Protein AF-A0A7K4I709-F1 (afdb_monomer)

Foldseek 3Di:
DDQQFFEKEWDFDQDPVRDTFIFIDGDPVVCVVCVVCPVVRVVLRVLVVVLLVVLLVLVCQLPVDPLSVFFVLSLLVSLCSLVVSQVVSVVVRHHHPCSLVVSCVSNVHHSVSNVLSPLLCVLVVDSVSDDRLQTPLLSSLLSVDPDNVVSVVSVVCVVVVVQPDSVSSVVVVVVD

Solvent-accessible surface area (backbone atoms only — not comparable to full-atom values): 9962 Å² total; per-residue (Å²): 132,82,82,81,55,51,56,32,38,64,44,81,43,70,45,97,86,70,48,78,44,68,41,66,47,62,53,70,67,60,53,70,78,38,72,75,49,59,62,56,43,52,52,50,32,53,53,49,51,55,46,52,55,53,49,49,56,52,46,51,56,32,65,69,43,74,68,46,56,35,33,30,62,63,48,47,54,49,18,46,58,55,47,50,52,53,54,54,40,42,76,72,43,32,36,70,73,43,47,44,61,40,50,18,67,76,66,74,45,57,42,68,58,46,50,50,31,55,50,47,38,70,76,41,74,46,76,90,70,60,57,75,88,48,40,38,71,49,48,55,61,40,68,73,44,90,50,66,71,59,34,53,51,50,50,52,34,37,77,74,58,77,36,80,50,63,66,48,51,54,54,53,61,73,78,107

Nearest PDB structures (foldseek):
  6f1v-assembly1_f  TM=2.043E-01  e=5.273E+00  Homo sapiens

Radius of gyration: 18.96 Å; Cα contacts (8 Å, |Δi|>4): 190; chains: 1; bounding box: 48×43×51 Å

Mean predicted aligned error: 4.68 Å

pLDDT: mean 92.49, std 8.27, range [37.44, 98.38]

Secondary structure (DSSP, 8-state):
---PPEEEEEEEEE-TTS-EEEEEE--HHHHHH-TTHHHHHHHHHHHHHHHHHHHHHHHHHHHS-HHHHH-HHHHHHHHHHHHHHHHHHHHTTEEETTHHHHHHHHHTS-HHHHHHHHHHHHH--SGGG--TTS-HHHHHHHHT---HHHHHHHHHHHHTTS--SHHHHHHHTT--

Structure (mmCIF, N/CA/C/O backbone):
data_AF-A0A7K4I709-F1
#
_entry.id   AF-A0A7K4I709-F1
#
loop_
_atom_site.group_PDB
_atom_site.id
_atom_site.type_symbol
_atom_site.label_atom_id
_atom_site.label_alt_id
_atom_site.label_comp_id
_atom_site.label_asym_id
_atom_site.label_entity_id
_atom_site.label_seq_id
_atom_site.pdbx_PDB_ins_code
_atom_site.Cartn_x
_atom_site.Cartn_y
_atom_site.Cartn_z
_atom_site.occupancy
_atom_site.B_iso_or_equiv
_atom_site.auth_seq_id
_atom_site.auth_comp_id
_atom_site.auth_asym_id
_atom_site.auth_atom_id
_atom_site.pdbx_PDB_model_num
ATOM 1 N N . MET A 1 1 ? -2.027 -25.165 -15.919 1.00 37.44 1 MET A N 1
ATOM 2 C CA . MET A 1 1 ? -0.641 -24.753 -15.606 1.00 37.44 1 MET A CA 1
ATOM 3 C C . MET A 1 1 ? -0.636 -23.244 -15.442 1.00 37.44 1 MET A C 1
ATOM 5 O O . MET A 1 1 ? -1.045 -22.556 -16.368 1.00 37.44 1 MET A O 1
ATOM 9 N N . GLY A 1 2 ? -0.313 -22.731 -14.252 1.00 48.97 2 GLY A N 1
ATOM 10 C CA . GLY A 1 2 ? -0.269 -21.284 -14.019 1.00 48.97 2 GLY A CA 1
ATOM 11 C C . GLY A 1 2 ? 0.853 -20.660 -14.843 1.00 48.97 2 GLY A C 1
ATOM 12 O O . GLY A 1 2 ? 1.961 -21.190 -14.857 1.00 48.97 2 GLY A O 1
ATOM 13 N N . LYS A 1 3 ? 0.565 -19.574 -15.564 1.00 59.53 3 LYS A N 1
ATOM 14 C CA . LYS A 1 3 ? 1.582 -18.821 -16.302 1.00 59.53 3 LYS A CA 1
ATOM 15 C C . LYS A 1 3 ? 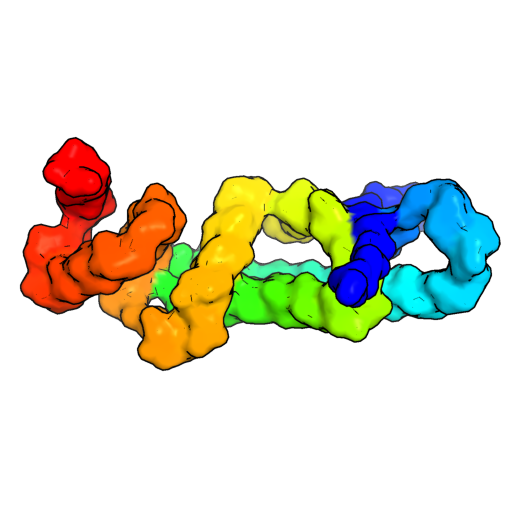2.610 -18.305 -15.286 1.00 59.53 3 LYS A C 1
ATOM 17 O O . LYS A 1 3 ? 2.242 -17.531 -14.406 1.00 59.53 3 LYS A O 1
ATOM 22 N N . SER A 1 4 ? 3.853 -18.785 -15.364 1.00 82.06 4 SER A N 1
ATOM 23 C CA . SER A 1 4 ? 4.937 -18.313 -14.495 1.00 82.06 4 SER A CA 1
ATOM 24 C C . SER A 1 4 ? 5.163 -16.824 -14.760 1.00 82.06 4 SER A C 1
ATOM 26 O O . SER A 1 4 ? 5.288 -16.428 -15.920 1.00 82.06 4 SER A O 1
ATOM 28 N N . MET A 1 5 ? 5.134 -15.998 -13.713 1.00 89.50 5 MET A N 1
ATOM 29 C CA . MET A 1 5 ? 5.379 -14.559 -13.837 1.00 89.50 5 MET A CA 1
ATOM 30 C C . MET A 1 5 ? 6.875 -14.274 -13.767 1.00 89.50 5 MET A C 1
ATOM 32 O O . MET A 1 5 ? 7.581 -14.886 -12.968 1.00 89.50 5 MET A O 1
ATOM 36 N N . ILE A 1 6 ? 7.333 -13.297 -14.544 1.00 91.06 6 ILE A N 1
ATOM 37 C CA . ILE A 1 6 ? 8.736 -12.886 -14.566 1.00 91.06 6 ILE A CA 1
ATOM 38 C C . ILE A 1 6 ? 8.997 -11.954 -13.372 1.00 91.06 6 ILE A C 1
ATOM 40 O O . ILE A 1 6 ? 8.388 -10.878 -13.286 1.00 91.06 6 ILE A O 1
ATOM 44 N N . PRO A 1 7 ? 9.870 -12.327 -12.422 1.00 93.31 7 PRO A N 1
ATOM 45 C CA . PRO A 1 7 ? 10.188 -11.468 -11.295 1.00 93.31 7 PRO A CA 1
ATOM 46 C C . PRO A 1 7 ? 11.056 -10.289 -11.743 1.00 93.31 7 PRO A C 1
ATOM 48 O O . PRO A 1 7 ? 12.030 -10.448 -12.475 1.00 93.31 7 PRO A O 1
ATOM 51 N N . PHE A 1 8 ? 10.749 -9.098 -11.236 1.00 94.62 8 PHE A N 1
ATOM 52 C CA . PHE A 1 8 ? 11.588 -7.919 -11.416 1.00 94.62 8 PHE A CA 1
ATOM 53 C C . PHE A 1 8 ? 11.798 -7.163 -10.111 1.00 94.62 8 PHE A C 1
ATOM 55 O O . PHE A 1 8 ? 10.990 -7.218 -9.177 1.00 94.62 8 PHE A O 1
ATOM 62 N N . VAL A 1 9 ? 12.884 -6.401 -10.072 1.00 95.88 9 VAL A N 1
ATOM 63 C CA . VAL A 1 9 ? 13.186 -5.467 -8.990 1.00 95.88 9 VAL A CA 1
ATOM 64 C C . VAL A 1 9 ? 13.336 -4.054 -9.532 1.00 95.88 9 VAL A C 1
ATOM 66 O O . VAL A 1 9 ? 13.766 -3.858 -10.666 1.00 95.88 9 VAL A O 1
ATOM 69 N N . ILE A 1 10 ? 13.009 -3.058 -8.706 1.00 96.00 10 ILE A N 1
ATOM 70 C CA . ILE A 1 10 ? 13.294 -1.651 -9.011 1.00 96.00 10 ILE A CA 1
ATOM 71 C C . ILE A 1 10 ? 14.422 -1.140 -8.129 1.00 96.00 10 ILE A C 1
ATOM 73 O O . ILE A 1 10 ? 14.330 -1.101 -6.893 1.00 96.00 10 ILE A O 1
ATOM 77 N N . ASN A 1 11 ? 15.470 -0.674 -8.794 1.00 94.62 11 ASN A N 1
ATOM 78 C CA . ASN A 1 11 ? 16.607 -0.003 -8.197 1.00 94.62 11 ASN A CA 1
ATOM 79 C C . ASN A 1 11 ? 16.523 1.499 -8.454 1.00 94.62 11 ASN A C 1
ATOM 81 O O . ASN A 1 11 ? 15.934 1.951 -9.434 1.00 94.62 11 ASN A O 1
ATOM 85 N N . LYS A 1 12 ? 17.116 2.271 -7.548 1.00 92.31 12 LYS A N 1
ATOM 86 C CA . LYS A 1 12 ? 17.331 3.702 -7.730 1.00 92.31 12 LYS A CA 1
ATOM 87 C C . LYS A 1 12 ? 18.816 3.878 -7.989 1.00 92.31 12 LYS A C 1
ATOM 89 O O . LYS A 1 12 ? 19.618 3.499 -7.138 1.00 92.31 12 LYS A O 1
ATOM 94 N N . ILE A 1 13 ? 19.158 4.355 -9.176 1.00 91.06 13 ILE A N 1
ATOM 95 C CA . ILE A 1 13 ? 20.539 4.488 -9.638 1.00 91.06 13 ILE A CA 1
ATOM 96 C C . ILE A 1 13 ? 20.805 5.967 -9.877 1.00 91.06 13 ILE A C 1
ATOM 98 O O . ILE A 1 13 ? 19.922 6.689 -10.339 1.00 91.06 13 ILE A O 1
ATOM 102 N N . LYS A 1 14 ? 22.006 6.417 -9.521 1.00 88.94 14 LYS A N 1
ATOM 103 C CA . LYS A 1 14 ? 22.497 7.744 -9.867 1.00 88.94 14 LYS A CA 1
ATOM 104 C C . LYS A 1 14 ? 23.279 7.611 -11.166 1.00 88.94 14 LYS A C 1
ATOM 106 O O . LYS A 1 14 ? 24.299 6.927 -11.185 1.00 88.94 14 LYS A O 1
ATOM 111 N N . ASP A 1 15 ? 22.764 8.200 -12.235 1.00 83.12 15 ASP A N 1
ATOM 112 C CA . ASP A 1 15 ? 23.442 8.185 -13.527 1.00 83.12 15 ASP A CA 1
ATOM 113 C C . ASP A 1 15 ? 24.658 9.149 -13.502 1.00 83.12 15 ASP A C 1
ATOM 115 O O . ASP A 1 15 ? 24.789 9.960 -12.575 1.00 83.12 15 ASP A O 1
ATOM 119 N N . PRO A 1 16 ? 25.587 9.065 -14.479 1.00 84.69 16 PRO A N 1
ATOM 120 C CA . PRO A 1 16 ? 26.792 9.909 -14.523 1.00 84.69 16 PRO A CA 1
ATOM 121 C C . PRO A 1 16 ? 26.504 11.418 -14.551 1.00 84.69 16 PRO A C 1
ATOM 123 O O . PRO A 1 16 ? 27.331 12.221 -14.130 1.00 84.69 16 PRO A O 1
ATOM 126 N N . ASP A 1 17 ? 25.308 11.798 -15.000 1.00 86.69 17 ASP A N 1
ATOM 127 C CA . ASP A 1 17 ? 24.772 13.163 -14.978 1.00 86.69 17 ASP A CA 1
ATOM 128 C C . ASP A 1 17 ? 24.290 13.613 -13.581 1.00 86.69 17 ASP A C 1
ATOM 130 O O . ASP A 1 17 ? 23.698 14.680 -13.436 1.00 86.69 17 ASP A O 1
ATOM 134 N N . ASN A 1 18 ? 24.544 12.813 -12.541 1.00 82.12 18 ASN A N 1
ATOM 135 C CA . ASN A 1 18 ? 24.065 12.982 -11.171 1.00 82.12 18 ASN A CA 1
ATOM 136 C C . ASN A 1 18 ? 22.536 12.927 -10.999 1.00 82.12 18 ASN A C 1
ATOM 138 O O . ASN A 1 18 ? 22.052 13.186 -9.891 1.00 82.12 18 ASN A O 1
ATOM 142 N N . VAL A 1 19 ? 21.776 12.543 -12.028 1.00 87.62 19 VAL A N 1
ATOM 143 C CA . VAL A 1 19 ? 20.319 12.406 -11.945 1.00 87.62 19 VAL A CA 1
ATOM 144 C C . VAL A 1 19 ? 19.966 11.026 -11.400 1.00 87.62 19 VAL A C 1
ATOM 146 O O . VAL A 1 19 ? 20.444 9.995 -11.873 1.00 87.62 19 VAL A O 1
ATOM 149 N N . GLU A 1 20 ? 19.101 10.987 -10.389 1.00 87.31 20 GLU A N 1
ATOM 150 C CA . GLU A 1 20 ? 18.577 9.725 -9.873 1.00 87.31 20 GLU A CA 1
ATOM 151 C C . GLU A 1 20 ? 17.434 9.217 -10.759 1.00 87.31 20 GLU A C 1
ATOM 153 O O . GLU A 1 20 ? 16.414 9.890 -10.918 1.00 87.31 20 GLU A O 1
ATOM 158 N N . ARG A 1 21 ? 17.574 8.002 -11.293 1.00 89.25 21 ARG A N 1
ATOM 159 C CA . ARG A 1 21 ? 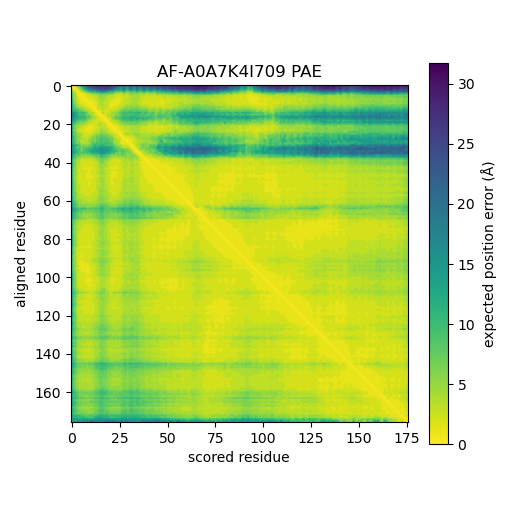16.557 7.339 -12.119 1.00 89.25 21 ARG A CA 1
ATOM 160 C C . ARG A 1 21 ? 16.177 5.977 -11.541 1.00 89.25 21 ARG A C 1
ATOM 162 O O . ARG A 1 21 ? 16.976 5.308 -10.878 1.00 89.25 21 ARG A O 1
ATOM 169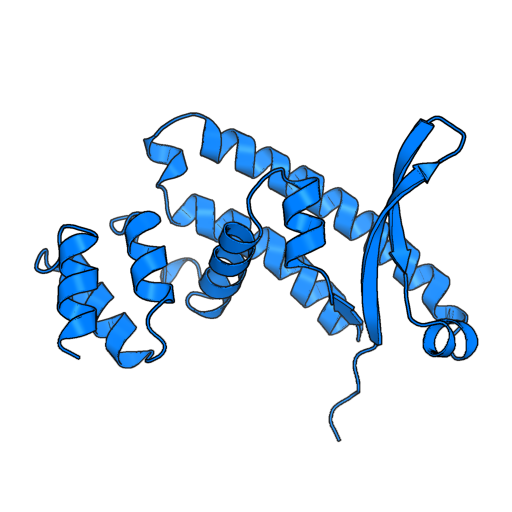 N N . PHE A 1 22 ? 14.942 5.554 -11.801 1.00 93.12 22 PHE A N 1
ATOM 170 C CA . PHE A 1 22 ? 14.490 4.202 -11.482 1.00 93.12 22 PHE A CA 1
ATOM 171 C C . PHE A 1 22 ? 14.844 3.250 -12.617 1.00 93.12 22 PHE A C 1
ATOM 173 O O . PHE A 1 22 ? 14.561 3.532 -13.780 1.00 93.12 22 PHE A O 1
ATOM 180 N N . ARG A 1 23 ? 15.450 2.115 -12.270 1.00 92.19 23 ARG A N 1
ATOM 181 C CA . ARG A 1 23 ? 15.832 1.072 -13.222 1.00 92.19 23 ARG A CA 1
ATOM 182 C C . ARG A 1 23 ? 15.202 -0.251 -12.822 1.00 92.19 23 ARG A C 1
ATOM 184 O O . ARG A 1 23 ? 15.333 -0.674 -11.671 1.00 92.19 23 ARG A O 1
ATOM 191 N N . VAL A 1 24 ? 14.517 -0.877 -13.771 1.00 92.50 24 VAL A N 1
ATOM 192 C CA . VAL A 1 24 ? 14.005 -2.240 -13.632 1.00 92.50 24 VAL A CA 1
ATOM 193 C C . VAL A 1 24 ? 15.151 -3.202 -13.923 1.00 92.50 24 VAL A C 1
ATOM 195 O O . VAL A 1 24 ? 15.894 -3.009 -14.882 1.00 92.50 24 VAL A O 1
ATOM 198 N N . ALA A 1 25 ? 15.300 -4.225 -13.091 1.00 90.19 25 ALA A N 1
ATOM 199 C CA . ALA A 1 25 ? 16.233 -5.318 -13.317 1.00 90.19 25 ALA A CA 1
ATOM 200 C C . ALA A 1 25 ? 15.500 -6.660 -13.223 1.00 90.19 25 ALA A C 1
ATO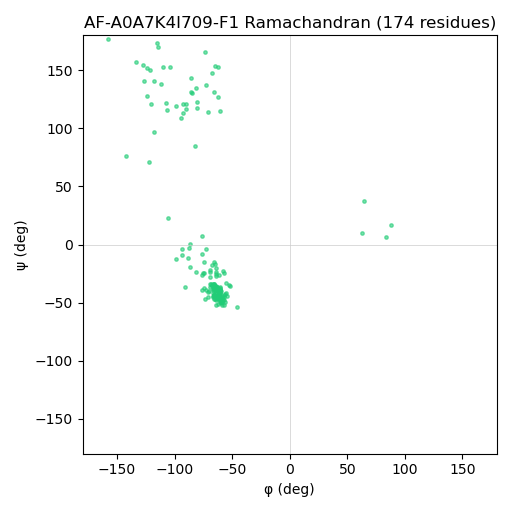M 202 O O . ALA A 1 25 ? 14.621 -6.836 -12.373 1.00 90.19 25 ALA A O 1
ATOM 203 N N . LEU A 1 26 ? 15.884 -7.577 -14.106 1.00 89.19 26 LEU A N 1
ATOM 204 C CA . LEU A 1 26 ? 15.398 -8.953 -14.207 1.00 89.19 26 LEU A CA 1
ATOM 205 C C . LEU A 1 26 ? 16.549 -9.921 -13.910 1.00 89.19 26 LEU A C 1
ATOM 207 O O . LEU A 1 26 ? 17.699 -9.492 -13.769 1.00 89.19 26 LEU A O 1
ATOM 211 N N . SER A 1 27 ? 16.253 -11.219 -13.833 1.00 84.44 27 SER A N 1
ATOM 212 C CA . SER A 1 27 ? 17.315 -12.224 -13.871 1.00 84.44 27 SER A CA 1
ATOM 213 C C . SER A 1 27 ? 18.025 -12.193 -15.234 1.00 84.44 27 SER A C 1
ATOM 215 O O . SER A 1 27 ? 17.456 -11.778 -16.247 1.00 84.44 27 SER A O 1
ATOM 217 N N . PHE A 1 28 ? 19.291 -12.611 -15.264 1.00 76.38 28 PHE A N 1
ATOM 218 C CA . PHE A 1 28 ? 20.061 -12.676 -16.509 1.00 76.38 28 PHE A CA 1
ATOM 219 C C . PHE A 1 28 ? 19.458 -13.679 -17.505 1.00 76.38 28 PHE A C 1
ATO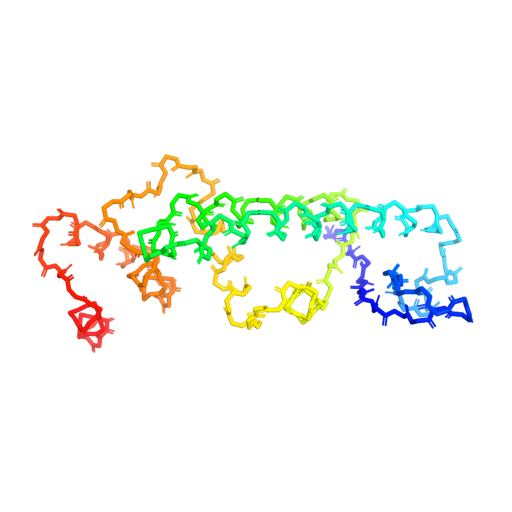M 221 O O . PHE A 1 28 ? 19.416 -13.404 -18.701 1.00 76.38 28 PHE A O 1
ATOM 228 N N . GLU A 1 29 ? 18.936 -14.798 -16.999 1.00 79.06 29 GLU A N 1
ATOM 229 C CA . GLU A 1 29 ? 18.234 -15.821 -17.778 1.00 79.06 29 GLU A CA 1
ATOM 230 C C . GLU A 1 29 ? 16.996 -15.236 -18.480 1.00 79.06 29 GLU A C 1
ATOM 232 O O . GLU A 1 29 ? 16.866 -15.346 -19.700 1.00 79.06 29 GLU A O 1
ATOM 237 N N . ASP A 1 30 ? 16.148 -14.506 -17.746 1.00 80.44 30 ASP A N 1
ATOM 238 C CA . ASP A 1 30 ? 14.960 -13.851 -18.313 1.00 80.44 30 ASP A CA 1
ATOM 239 C C . ASP A 1 30 ? 15.329 -12.795 -19.370 1.00 80.44 30 ASP A C 1
ATOM 241 O O . ASP A 1 30 ? 14.658 -12.667 -20.396 1.00 80.44 30 ASP A O 1
ATOM 245 N N . ALA A 1 31 ? 16.416 -12.049 -19.140 1.00 75.31 31 ALA A N 1
ATOM 246 C CA . ALA A 1 31 ? 16.882 -11.006 -20.052 1.00 75.31 31 ALA A CA 1
ATOM 247 C C . ALA A 1 31 ? 17.430 -11.568 -21.377 1.00 75.31 31 ALA A C 1
ATOM 249 O O . ALA A 1 31 ? 17.213 -10.964 -22.428 1.00 75.31 31 ALA A O 1
ATOM 250 N N . ILE A 1 32 ? 18.115 -12.718 -21.345 1.00 72.56 32 ILE A N 1
ATOM 251 C CA . ILE A 1 32 ? 1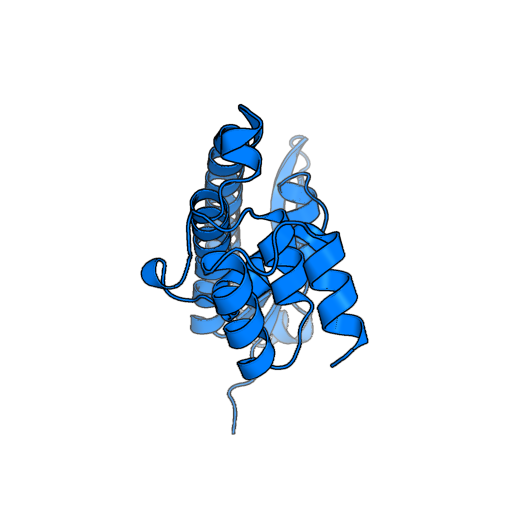8.628 -13.386 -22.552 1.00 72.56 32 ILE A CA 1
ATOM 252 C C . ILE A 1 32 ? 17.489 -13.993 -23.366 1.00 72.56 32 ILE A C 1
ATOM 254 O O . ILE A 1 32 ? 17.466 -13.863 -24.591 1.00 72.56 32 ILE A O 1
ATOM 258 N N . HIS A 1 33 ? 16.551 -14.672 -22.706 1.00 73.88 33 HIS A N 1
ATOM 259 C CA . HIS A 1 33 ? 15.526 -15.440 -23.408 1.00 73.88 33 HIS A CA 1
ATOM 260 C C . HIS A 1 33 ? 14.435 -14.575 -24.045 1.00 73.88 33 HIS A C 1
ATOM 262 O O . HIS A 1 33 ? 13.696 -15.073 -24.896 1.00 73.88 33 HIS A O 1
ATOM 268 N N . GLN A 1 34 ? 14.317 -13.296 -23.669 1.00 73.00 34 GLN A N 1
ATOM 269 C CA . GLN A 1 34 ? 13.246 -12.427 -24.161 1.00 73.00 34 GLN A CA 1
ATOM 270 C C . GLN A 1 34 ? 13.719 -10.977 -24.425 1.00 73.00 34 GLN A C 1
ATOM 272 O O . GLN A 1 34 ? 13.366 -10.052 -23.691 1.00 73.00 34 GLN A O 1
ATOM 277 N N . PRO A 1 35 ? 14.443 -10.715 -25.533 1.00 66.06 35 PRO A N 1
ATOM 278 C CA . PRO A 1 35 ? 14.900 -9.364 -25.906 1.00 66.06 35 PRO A CA 1
ATOM 279 C C . PRO A 1 35 ? 13.767 -8.328 -26.064 1.00 66.06 35 PRO A C 1
ATOM 281 O O . PRO A 1 35 ? 13.969 -7.120 -25.898 1.00 66.06 35 PRO A O 1
ATOM 284 N N . ALA A 1 36 ? 12.548 -8.803 -26.347 1.00 71.69 36 ALA A N 1
ATOM 285 C CA . ALA A 1 36 ? 11.335 -7.992 -26.441 1.00 71.69 36 ALA A CA 1
ATOM 286 C C . ALA A 1 36 ? 10.917 -7.336 -25.104 1.00 71.69 36 ALA A C 1
ATOM 288 O O . ALA A 1 36 ? 10.166 -6.360 -25.124 1.00 71.69 36 ALA A O 1
ATOM 289 N N . LEU A 1 37 ? 11.441 -7.798 -23.957 1.00 80.88 37 LEU A N 1
ATOM 290 C CA . LEU A 1 37 ? 11.141 -7.234 -22.631 1.00 80.88 37 LEU A CA 1
ATOM 291 C C . LEU A 1 37 ? 11.695 -5.818 -22.436 1.00 80.88 37 LEU A C 1
ATOM 293 O O . LEU A 1 37 ? 11.234 -5.098 -21.554 1.00 80.88 37 LEU A O 1
ATOM 297 N N . SER A 1 38 ? 12.651 -5.382 -23.260 1.00 81.12 38 SER A N 1
ATOM 298 C CA . SER A 1 38 ? 13.270 -4.052 -23.156 1.00 81.12 38 SER A CA 1
ATOM 299 C C . SER A 1 38 ? 12.243 -2.912 -23.167 1.00 81.12 38 SER A C 1
ATOM 301 O O . SER A 1 38 ? 12.302 -2.016 -22.322 1.00 81.12 38 SER A O 1
ATOM 303 N N . LYS A 1 39 ? 11.254 -2.969 -24.068 1.00 87.06 39 LYS A N 1
ATOM 304 C CA . LYS A 1 39 ? 10.165 -1.982 -24.127 1.00 87.06 39 LYS A CA 1
ATOM 305 C C . LYS A 1 39 ? 9.284 -2.043 -22.878 1.00 87.06 39 LYS A C 1
ATOM 307 O O . LYS A 1 39 ? 8.973 -1.006 -22.296 1.00 87.06 39 LYS A O 1
ATOM 312 N N . GLU A 1 40 ? 8.920 -3.243 -22.434 1.00 89.81 40 GLU A N 1
ATOM 313 C CA . GLU A 1 40 ? 8.075 -3.431 -21.250 1.00 89.81 40 GLU A CA 1
ATOM 314 C C . GLU A 1 40 ? 8.761 -2.922 -19.977 1.00 89.81 40 GLU A C 1
ATOM 316 O O . GLU A 1 40 ? 8.125 -2.263 -19.156 1.00 89.81 40 GLU A O 1
ATOM 321 N N . MET A 1 41 ? 10.072 -3.140 -19.843 1.00 90.06 41 MET A N 1
ATOM 322 C CA . MET A 1 41 ? 10.875 -2.614 -18.739 1.00 90.06 41 MET A CA 1
ATOM 323 C C . MET A 1 41 ? 10.874 -1.083 -18.712 1.00 90.06 41 MET A C 1
ATOM 325 O O . MET A 1 41 ? 10.695 -0.498 -17.643 1.00 90.06 41 MET A O 1
ATOM 329 N N . ILE A 1 42 ? 11.032 -0.425 -19.867 1.00 90.44 42 ILE A N 1
ATOM 330 C CA . ILE A 1 42 ? 10.960 1.042 -19.966 1.00 90.44 42 ILE A CA 1
ATOM 331 C C . ILE A 1 42 ? 9.581 1.534 -19.510 1.00 90.44 42 ILE A C 1
ATOM 333 O O . ILE A 1 42 ? 9.497 2.413 -18.651 1.00 90.44 42 ILE A O 1
ATOM 337 N N . GLU A 1 43 ? 8.504 0.916 -19.996 1.00 93.25 43 GLU A N 1
ATOM 338 C CA . GLU A 1 43 ? 7.142 1.284 -19.598 1.00 93.25 43 GLU A CA 1
ATOM 339 C C . GLU A 1 43 ? 6.887 1.073 -18.094 1.00 93.25 43 GLU A C 1
ATOM 341 O O . GLU A 1 43 ? 6.241 1.906 -17.452 1.00 93.25 43 GLU A O 1
ATOM 346 N N . ILE A 1 44 ? 7.414 -0.006 -17.500 1.00 95.12 44 ILE A N 1
ATOM 347 C CA . ILE A 1 44 ? 7.323 -0.258 -16.053 1.00 95.12 44 ILE A CA 1
ATOM 348 C C . ILE A 1 44 ? 8.068 0.830 -15.266 1.00 95.12 44 ILE A C 1
ATOM 350 O O . ILE A 1 44 ? 7.542 1.316 -14.263 1.00 95.12 44 ILE A O 1
ATOM 354 N N . GLN A 1 45 ? 9.257 1.254 -15.711 1.00 95.12 45 GLN A N 1
ATOM 355 C CA . GLN A 1 45 ? 10.022 2.333 -15.067 1.00 95.12 45 GLN A CA 1
ATOM 356 C C . GLN A 1 45 ? 9.261 3.665 -15.092 1.00 95.12 45 GLN A C 1
ATOM 358 O O . GLN A 1 45 ? 9.174 4.358 -14.073 1.00 95.12 45 GLN A O 1
ATOM 363 N N . GLU A 1 46 ? 8.681 4.023 -16.237 1.00 95.12 46 GLU A N 1
ATOM 364 C CA . GLU A 1 46 ? 7.878 5.241 -16.381 1.00 95.12 46 GLU A CA 1
ATOM 365 C C . GLU A 1 46 ? 6.616 5.191 -15.515 1.00 95.12 46 GLU A C 1
ATOM 367 O O . GLU A 1 46 ? 6.293 6.152 -14.809 1.00 95.12 46 GLU A O 1
ATOM 372 N N . ALA A 1 47 ? 5.910 4.056 -15.525 1.00 96.75 47 ALA A N 1
ATOM 373 C CA . ALA A 1 47 ? 4.733 3.840 -14.694 1.00 96.75 47 ALA A CA 1
ATOM 374 C C . ALA A 1 47 ? 5.074 3.912 -13.198 1.00 96.75 47 ALA A C 1
ATOM 376 O O . ALA A 1 47 ? 4.327 4.524 -12.431 1.00 96.75 47 ALA A O 1
ATOM 377 N N . TYR A 1 48 ? 6.218 3.363 -12.783 1.00 97.75 48 TYR A N 1
ATOM 378 C CA . TYR A 1 48 ? 6.690 3.458 -11.404 1.00 97.75 48 TYR A CA 1
ATOM 379 C C . TYR A 1 48 ? 7.062 4.895 -11.020 1.00 97.75 48 TYR A C 1
ATOM 381 O O . TYR A 1 48 ? 6.736 5.351 -9.927 1.00 97.75 48 TYR A O 1
ATOM 389 N N . THR A 1 49 ? 7.674 5.653 -11.928 1.00 96.38 49 THR A N 1
ATOM 390 C CA . THR A 1 49 ? 7.994 7.071 -11.698 1.00 96.38 49 THR A CA 1
ATOM 391 C C . THR A 1 49 ? 6.718 7.872 -11.425 1.00 96.38 49 THR A C 1
ATOM 393 O O . THR A 1 49 ? 6.595 8.519 -10.381 1.00 96.38 49 THR A O 1
ATOM 396 N N . LYS A 1 50 ? 5.710 7.715 -12.294 1.00 97.12 50 LYS A N 1
ATOM 397 C CA . LYS A 1 50 ? 4.379 8.325 -12.137 1.00 97.12 50 LYS A CA 1
ATOM 398 C C . LYS A 1 50 ? 3.684 7.869 -10.850 1.00 97.12 50 LYS A C 1
ATOM 400 O O . LYS A 1 50 ? 3.016 8.669 -10.192 1.00 97.12 50 LYS A O 1
ATOM 405 N N . LEU A 1 51 ? 3.831 6.597 -10.470 1.00 97.81 51 LEU A N 1
ATOM 406 C CA . LEU A 1 51 ? 3.324 6.071 -9.200 1.00 97.81 51 LEU A CA 1
ATOM 407 C C . LEU A 1 51 ? 3.932 6.827 -8.013 1.00 97.81 51 LEU A C 1
ATOM 409 O O . LEU A 1 51 ? 3.195 7.307 -7.153 1.00 97.81 51 LEU A O 1
ATOM 413 N N . ILE A 1 52 ? 5.262 6.934 -7.956 1.00 97.81 52 ILE A N 1
ATOM 414 C CA . ILE A 1 52 ? 5.963 7.569 -6.837 1.00 97.81 52 ILE A CA 1
ATOM 415 C C . ILE A 1 52 ? 5.570 9.041 -6.704 1.00 97.81 52 ILE A C 1
ATOM 417 O O . ILE A 1 52 ? 5.334 9.506 -5.587 1.00 97.81 52 ILE A O 1
ATOM 421 N N . GLU A 1 53 ? 5.428 9.768 -7.810 1.00 97.00 53 GLU A N 1
ATOM 422 C CA . GLU A 1 53 ? 4.943 11.153 -7.802 1.00 97.00 53 GLU A CA 1
ATOM 423 C C . GLU A 1 53 ? 3.525 11.272 -7.228 1.00 97.00 53 GLU A C 1
ATOM 425 O O . GLU A 1 53 ? 3.290 12.062 -6.306 1.00 97.00 53 GLU A O 1
ATOM 430 N N . LYS A 1 54 ? 2.586 10.443 -7.706 1.00 97.94 54 LYS A N 1
ATOM 431 C CA . LYS A 1 54 ? 1.204 10.412 -7.199 1.00 97.94 54 LYS A CA 1
ATOM 432 C C . LYS A 1 54 ? 1.160 10.101 -5.704 1.00 97.94 54 LYS A C 1
ATOM 434 O O . LYS A 1 54 ? 0.542 10.842 -4.937 1.00 97.94 54 LYS A O 1
ATOM 439 N N . CYS A 1 55 ? 1.874 9.063 -5.276 1.00 98.00 55 CYS A N 1
ATOM 440 C CA . CYS A 1 55 ? 1.955 8.662 -3.875 1.00 98.00 55 CYS A CA 1
ATOM 441 C C . CYS A 1 55 ? 2.584 9.754 -2.997 1.00 98.00 55 CYS A C 1
ATOM 443 O O . CYS A 1 55 ? 2.092 10.016 -1.900 1.00 98.00 55 CYS A O 1
ATOM 445 N N . LYS A 1 56 ? 3.635 10.446 -3.463 1.00 97.38 56 LYS A N 1
ATOM 446 C CA . LYS A 1 56 ? 4.230 11.585 -2.741 1.00 97.38 56 LYS A CA 1
ATOM 447 C C . LYS A 1 56 ? 3.219 12.711 -2.536 1.00 97.38 56 LYS A C 1
ATOM 449 O O . LYS A 1 56 ? 3.153 13.268 -1.440 1.00 97.38 56 LYS A O 1
ATOM 454 N N . ASN A 1 57 ? 2.405 13.020 -3.543 1.00 96.75 57 ASN A N 1
ATOM 455 C CA . ASN A 1 57 ? 1.363 14.041 -3.427 1.00 96.75 57 ASN A CA 1
ATOM 456 C C . ASN A 1 57 ? 0.261 13.630 -2.437 1.00 96.75 57 ASN A C 1
ATOM 458 O O . ASN A 1 57 ? -0.085 14.412 -1.553 1.00 96.75 57 ASN A O 1
ATOM 462 N N . GLN A 1 58 ? -0.208 12.381 -2.489 1.00 97.12 58 GLN A N 1
ATOM 463 C CA . GLN A 1 58 ? -1.148 11.843 -1.495 1.00 97.12 58 GLN A CA 1
ATOM 464 C C . GLN A 1 58 ? -0.553 11.867 -0.071 1.00 97.12 58 GLN A C 1
ATOM 466 O O . GLN A 1 58 ? -1.227 12.226 0.896 1.00 97.12 58 GLN A O 1
ATOM 471 N N . LEU A 1 59 ? 0.739 11.553 0.075 1.00 95.75 59 LEU A N 1
ATOM 472 C CA . LEU A 1 59 ? 1.436 11.600 1.362 1.00 95.75 59 LEU A CA 1
ATOM 473 C C . LEU A 1 59 ? 1.566 13.017 1.926 1.00 95.75 59 LEU A C 1
ATOM 475 O O . LEU A 1 59 ? 1.496 13.168 3.145 1.00 95.75 59 LEU A O 1
ATOM 479 N N . LYS A 1 60 ? 1.721 14.053 1.090 1.00 95.94 60 LYS A N 1
ATOM 480 C CA . LYS A 1 60 ? 1.688 15.454 1.553 1.00 95.94 60 LYS A CA 1
ATOM 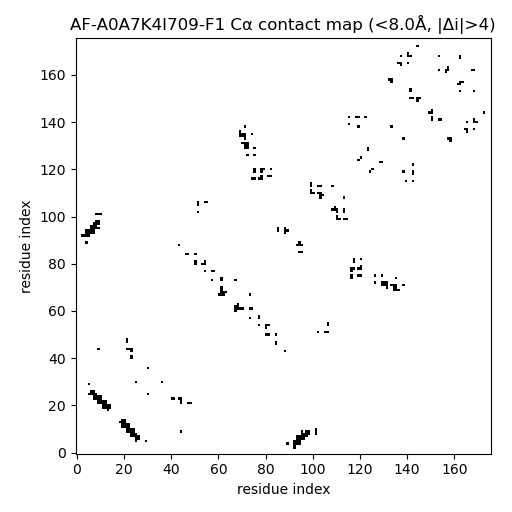481 C C . LYS A 1 60 ? 0.352 15.766 2.234 1.00 95.94 60 LYS A C 1
ATOM 483 O O . LYS A 1 60 ? 0.347 16.300 3.341 1.00 95.94 60 LYS A O 1
ATOM 488 N N . ILE A 1 61 ? -0.764 15.338 1.638 1.00 94.44 61 ILE A N 1
ATOM 489 C CA . ILE A 1 61 ? -2.110 15.511 2.211 1.00 94.44 61 ILE A CA 1
ATOM 490 C C . ILE A 1 61 ? -2.225 14.767 3.550 1.00 94.44 61 ILE A C 1
ATOM 492 O O . ILE A 1 61 ? -2.645 15.352 4.548 1.00 94.44 61 ILE A O 1
ATOM 496 N N . LEU A 1 62 ? -1.778 13.509 3.608 1.00 93.12 62 LEU A N 1
ATOM 497 C CA . LEU A 1 62 ? -1.789 12.680 4.825 1.00 93.12 62 LEU A CA 1
ATOM 498 C C . LEU A 1 62 ? -0.896 13.221 5.955 1.00 93.12 62 LEU A C 1
ATOM 500 O O . LEU A 1 62 ? -1.125 12.916 7.124 1.00 93.12 62 LEU A O 1
ATOM 504 N N . LYS A 1 63 ? 0.160 13.969 5.624 1.00 92.44 63 LYS A N 1
ATOM 505 C CA . LYS A 1 63 ? 1.092 14.549 6.603 1.00 92.44 63 LYS A CA 1
ATOM 506 C C . LYS A 1 63 ? 0.655 15.931 7.098 1.00 92.44 63 LYS A C 1
ATOM 508 O O . LYS A 1 63 ? 1.208 16.379 8.098 1.00 92.44 63 LYS A O 1
ATOM 513 N N . SER A 1 64 ? -0.331 16.559 6.453 1.00 92.25 64 SER A N 1
ATOM 514 C CA . SER A 1 64 ? -0.729 17.947 6.725 1.00 92.25 64 SER A CA 1
ATOM 515 C C . SER A 1 64 ? -1.267 18.176 8.140 1.00 92.25 64 SER A C 1
ATOM 517 O O . SER A 1 64 ? -0.984 19.211 8.732 1.00 92.25 64 SER A O 1
ATOM 519 N N . ASN A 1 65 ? -2.009 17.224 8.719 1.00 92.81 65 ASN A N 1
ATOM 520 C CA . ASN A 1 65 ? -2.499 17.325 10.094 1.00 92.81 65 ASN A CA 1
ATOM 521 C C . ASN A 1 65 ? -2.829 15.948 10.700 1.00 92.81 65 ASN A C 1
ATOM 523 O O . ASN A 1 65 ? -2.721 14.902 10.056 1.00 92.81 65 ASN A O 1
ATOM 527 N N . ARG A 1 66 ? -3.217 15.935 11.983 1.00 87.44 66 ARG A N 1
ATOM 528 C CA . ARG A 1 66 ? -3.540 14.699 12.715 1.00 87.44 66 ARG A CA 1
ATOM 529 C C . ARG A 1 66 ? -4.785 13.991 12.170 1.00 87.44 66 ARG A C 1
ATOM 531 O O . ARG A 1 66 ? -4.792 12.762 12.139 1.00 87.44 66 ARG A O 1
ATOM 538 N N . LYS A 1 67 ? -5.805 14.742 11.738 1.00 89.31 67 LYS A N 1
ATOM 539 C CA . LYS A 1 67 ? -7.061 14.194 11.204 1.00 89.31 67 LYS A CA 1
ATOM 540 C C . LYS A 1 67 ? -6.794 13.419 9.914 1.00 89.31 67 LYS A C 1
ATOM 542 O O . LYS A 1 67 ? -7.126 12.243 9.840 1.00 89.31 67 LYS A O 1
ATOM 547 N N . THR A 1 68 ? -6.101 14.030 8.954 1.00 91.31 68 THR A N 1
ATOM 548 C CA . THR A 1 68 ? -5.758 13.384 7.677 1.00 91.31 68 THR A CA 1
ATOM 549 C C . THR A 1 68 ? -4.795 12.215 7.861 1.00 91.31 68 THR A C 1
ATOM 551 O O . THR A 1 68 ? -4.916 11.205 7.175 1.00 91.31 68 THR A O 1
ATOM 554 N N . ARG A 1 69 ? -3.876 12.281 8.832 1.00 90.06 69 ARG A N 1
ATOM 555 C CA . ARG A 1 69 ? -2.950 11.175 9.130 1.00 90.06 69 ARG A CA 1
ATOM 556 C C . ARG A 1 69 ? -3.664 9.885 9.537 1.00 90.06 69 ARG A C 1
ATOM 558 O O . ARG A 1 69 ? -3.170 8.803 9.201 1.00 90.06 69 ARG A O 1
ATOM 565 N N . GLY A 1 70 ? -4.764 10.012 10.277 1.00 92.06 70 GLY A N 1
ATOM 566 C CA . GLY A 1 70 ? -5.581 8.902 10.768 1.00 92.06 70 GLY A CA 1
ATOM 567 C C . GLY A 1 70 ? -6.757 8.523 9.866 1.00 92.06 70 GLY A C 1
ATOM 568 O O . GLY A 1 70 ? -7.437 7.551 10.188 1.00 92.06 70 GLY A O 1
ATOM 569 N N . ASP A 1 71 ? -6.987 9.263 8.777 1.00 95.94 71 ASP A N 1
ATOM 570 C CA . ASP A 1 71 ? -8.138 9.094 7.889 1.00 95.94 71 ASP A CA 1
ATOM 571 C C . ASP A 1 71 ? -8.017 7.800 7.060 1.00 95.94 71 ASP A C 1
ATOM 573 O O . ASP A 1 71 ? -7.115 7.693 6.219 1.00 95.94 71 ASP A O 1
ATOM 577 N N . PRO A 1 72 ? -8.901 6.809 7.268 1.00 97.12 72 PRO A N 1
ATOM 578 C CA . PRO A 1 72 ? -8.820 5.524 6.583 1.00 97.12 72 PRO A CA 1
ATOM 579 C C . PRO A 1 72 ? -9.130 5.624 5.083 1.00 97.12 72 PRO A C 1
ATOM 581 O O . PRO A 1 72 ? -8.572 4.851 4.307 1.00 97.12 72 PRO A O 1
ATOM 584 N N . LEU A 1 73 ? -9.939 6.591 4.636 1.00 97.69 73 LEU A N 1
ATOM 585 C CA . LEU A 1 73 ? -10.272 6.759 3.219 1.00 97.69 73 LEU A CA 1
ATOM 586 C C . LEU A 1 73 ? -9.079 7.313 2.438 1.00 97.69 73 LEU A C 1
ATOM 588 O O . LEU A 1 73 ? -8.795 6.857 1.329 1.00 97.69 73 LEU A O 1
ATOM 592 N N . LEU A 1 74 ? -8.327 8.248 3.027 1.00 97.25 74 LEU A N 1
ATOM 593 C CA . LEU A 1 74 ? -7.080 8.728 2.422 1.00 97.25 74 LEU A CA 1
ATOM 594 C C . LEU A 1 74 ? -6.013 7.623 2.368 1.00 97.25 74 LEU A C 1
ATOM 596 O O . LEU A 1 74 ? -5.254 7.547 1.399 1.00 97.25 74 LEU A O 1
ATOM 600 N N . LYS A 1 75 ? -5.959 6.741 3.378 1.00 97.69 75 LYS A N 1
ATOM 601 C CA . LYS A 1 75 ? -5.083 5.554 3.359 1.00 97.69 75 LYS A CA 1
ATOM 602 C C . LYS A 1 75 ? -5.504 4.557 2.292 1.00 97.69 75 LYS A C 1
ATOM 604 O O . LYS A 1 75 ? -4.637 4.051 1.587 1.00 97.69 75 LYS A O 1
ATOM 609 N N . TRP A 1 76 ? -6.805 4.324 2.145 1.00 98.38 76 TRP A N 1
ATOM 610 C CA . TRP A 1 76 ? -7.352 3.451 1.114 1.00 98.38 76 TRP A CA 1
ATOM 611 C C . TRP A 1 76 ? -6.993 3.965 -0.277 1.00 98.38 76 TRP A C 1
ATOM 613 O O . TRP A 1 76 ? -6.487 3.214 -1.098 1.00 98.38 76 TRP A O 1
ATOM 623 N N . HIS A 1 77 ? -7.144 5.268 -0.522 1.00 98.00 77 HIS A N 1
ATOM 624 C CA . HIS A 1 77 ? -6.803 5.856 -1.815 1.00 98.00 77 HIS A CA 1
ATOM 625 C C . HIS A 1 77 ? -5.298 5.780 -2.132 1.00 98.00 77 HIS A C 1
ATOM 627 O O . HIS A 1 77 ? -4.914 5.564 -3.280 1.00 98.00 77 HIS A O 1
ATOM 633 N N . LEU A 1 78 ? -4.428 5.919 -1.124 1.00 98.12 78 LEU A N 1
ATOM 634 C CA . LEU A 1 78 ? -2.992 5.671 -1.288 1.00 98.12 78 LEU A CA 1
ATOM 635 C C . LEU A 1 78 ? -2.702 4.191 -1.594 1.00 98.12 78 LEU A C 1
A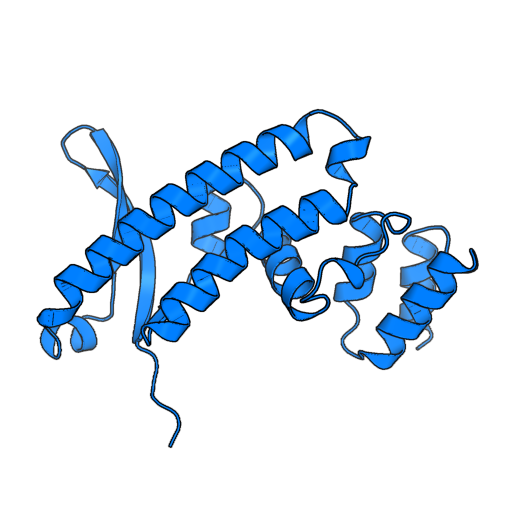TOM 637 O O . LEU A 1 78 ? -1.887 3.889 -2.466 1.00 98.12 78 LEU A O 1
ATOM 641 N N . ALA A 1 79 ? -3.368 3.276 -0.886 1.00 97.94 79 ALA A N 1
ATOM 642 C CA . ALA A 1 79 ? -3.233 1.839 -1.088 1.00 97.94 79 ALA A CA 1
ATOM 643 C C . ALA A 1 79 ? -3.710 1.400 -2.481 1.00 97.94 79 ALA A C 1
ATOM 645 O O . ALA A 1 79 ? -2.999 0.654 -3.149 1.00 97.94 79 ALA A O 1
ATOM 646 N N . ASP A 1 80 ? -4.853 1.902 -2.951 1.00 98.25 80 ASP A N 1
ATOM 647 C CA . ASP A 1 80 ? -5.391 1.609 -4.282 1.00 98.25 80 ASP A CA 1
ATOM 648 C C . ASP A 1 80 ? -4.482 2.142 -5.396 1.00 98.25 80 ASP A C 1
ATOM 650 O O . ASP A 1 80 ? -4.190 1.414 -6.342 1.00 98.25 80 ASP A O 1
ATOM 654 N N . THR A 1 81 ? -3.927 3.353 -5.255 1.00 98.19 81 THR A N 1
ATOM 655 C CA . THR A 1 81 ? -2.924 3.874 -6.201 1.00 98.19 81 THR A CA 1
ATOM 656 C C . THR A 1 81 ? -1.709 2.944 -6.299 1.00 98.19 81 THR A C 1
ATOM 658 O O . THR A 1 81 ? -1.271 2.602 -7.399 1.00 98.19 81 THR A O 1
ATOM 661 N N . LEU A 1 82 ? -1.175 2.503 -5.155 1.00 97.50 82 LEU A N 1
ATOM 662 C CA . LEU A 1 82 ? -0.030 1.594 -5.094 1.00 97.50 82 LEU A CA 1
ATOM 663 C C . LEU A 1 82 ? -0.345 0.219 -5.686 1.00 97.50 82 LEU A C 1
ATOM 665 O O . LEU A 1 82 ? 0.416 -0.311 -6.496 1.00 97.50 82 LEU A O 1
ATOM 669 N N . TYR A 1 83 ? -1.483 -0.349 -5.313 1.00 96.44 83 TYR A N 1
ATOM 670 C CA . TYR A 1 83 ? -1.887 -1.675 -5.756 1.00 96.44 83 TYR A CA 1
ATOM 671 C C . TYR A 1 83 ? -2.372 -1.685 -7.207 1.00 96.44 83 TYR A C 1
ATOM 673 O O . TYR A 1 83 ? -2.247 -2.690 -7.899 1.00 96.44 83 TYR A O 1
ATOM 681 N N . GLY A 1 84 ? -2.843 -0.549 -7.721 1.00 97.25 84 GLY A N 1
ATOM 682 C CA . GLY A 1 84 ? -3.106 -0.334 -9.140 1.00 97.25 84 GLY A CA 1
ATOM 683 C C . GLY A 1 84 ? -1.869 -0.581 -10.002 1.00 97.25 84 GLY A C 1
ATOM 684 O O . GLY A 1 84 ? -1.973 -1.259 -11.022 1.00 97.25 84 GLY A O 1
ATOM 685 N N . PHE A 1 85 ? -0.692 -0.119 -9.566 1.00 97.62 85 PHE A N 1
ATOM 686 C CA . PHE A 1 85 ? 0.567 -0.426 -10.249 1.00 97.62 85 PHE A CA 1
ATOM 687 C C . PHE A 1 85 ? 0.920 -1.916 -10.169 1.00 97.62 85 PHE A C 1
ATOM 689 O O . PHE A 1 85 ? 1.291 -2.500 -11.182 1.00 97.62 85 PHE A O 1
ATOM 696 N N . ILE A 1 86 ? 0.754 -2.548 -9.002 1.00 95.81 86 ILE A N 1
ATOM 697 C CA . ILE A 1 86 ? 1.005 -3.990 -8.835 1.00 95.81 86 ILE A CA 1
ATOM 698 C C . ILE A 1 86 ? 0.118 -4.803 -9.793 1.00 95.81 86 ILE A C 1
ATOM 700 O O . ILE A 1 86 ? 0.626 -5.595 -10.580 1.00 95.81 86 ILE A O 1
ATOM 704 N N . ARG A 1 87 ? -1.190 -4.521 -9.833 1.00 95.19 87 ARG A N 1
ATOM 705 C CA . ARG A 1 87 ? -2.122 -5.168 -10.772 1.00 95.19 87 ARG A CA 1
ATOM 706 C C . ARG A 1 87 ? -1.759 -4.905 -12.234 1.00 95.19 87 ARG A C 1
ATOM 708 O O . ARG A 1 87 ? -1.947 -5.778 -13.076 1.00 95.19 87 ARG A O 1
ATOM 715 N N . LEU A 1 88 ? -1.286 -3.699 -12.560 1.00 95.56 88 LEU A N 1
ATOM 716 C CA . LEU A 1 88 ? -0.857 -3.350 -13.917 1.00 95.56 88 LEU A CA 1
ATOM 717 C C . LEU A 1 88 ? 0.311 -4.233 -14.374 1.00 95.56 88 LEU A C 1
ATOM 719 O O . LEU A 1 88 ? 0.271 -4.735 -15.496 1.00 95.56 88 LEU A O 1
ATOM 723 N N . VAL A 1 89 ? 1.325 -4.428 -13.527 1.00 94.81 89 VAL A N 1
ATOM 724 C CA . VAL A 1 89 ? 2.496 -5.249 -13.877 1.00 94.81 89 VAL A CA 1
ATOM 725 C C . VAL A 1 89 ? 2.171 -6.745 -13.868 1.00 94.81 89 VAL A C 1
ATOM 727 O O . VAL A 1 89 ? 2.583 -7.456 -14.781 1.00 94.81 89 VAL A O 1
ATOM 730 N N . GLU A 1 90 ? 1.335 -7.210 -12.936 1.00 94.19 90 GLU A N 1
ATOM 731 C CA . GLU A 1 90 ? 0.857 -8.602 -12.896 1.00 94.19 90 GLU A CA 1
ATOM 732 C C . GLU A 1 90 ? 0.065 -8.968 -14.160 1.00 94.19 90 GLU A C 1
ATOM 734 O O . GLU A 1 90 ? 0.287 -10.024 -14.751 1.00 94.19 90 GLU A O 1
ATOM 739 N N . LYS A 1 91 ? -0.796 -8.065 -14.656 1.00 93.06 91 LYS A N 1
ATOM 740 C CA . LYS A 1 91 ? -1.516 -8.247 -15.934 1.00 93.06 91 LYS A CA 1
ATOM 741 C C . LYS A 1 91 ? -0.588 -8.368 -17.143 1.00 93.06 91 LYS A C 1
ATOM 743 O O . LYS A 1 91 ? -0.972 -8.973 -18.140 1.00 93.06 91 LYS A O 1
ATOM 748 N N . ARG A 1 92 ? 0.614 -7.798 -17.057 1.00 91.12 92 ARG A N 1
ATOM 749 C CA . ARG A 1 92 ? 1.664 -7.896 -18.079 1.00 91.12 92 ARG A CA 1
ATOM 750 C C . ARG A 1 92 ? 2.541 -9.143 -17.905 1.00 91.12 92 ARG A C 1
ATOM 752 O O . ARG A 1 92 ? 3.429 -9.367 -18.709 1.00 91.12 92 ARG A O 1
ATOM 759 N N . GLY A 1 93 ? 2.275 -9.982 -16.900 1.00 91.62 93 GLY A N 1
ATOM 760 C CA . GLY A 1 93 ? 3.032 -11.209 -16.640 1.00 91.62 93 GLY A CA 1
ATOM 761 C C . GLY A 1 93 ? 4.257 -11.016 -15.747 1.00 91.62 93 GLY A C 1
ATOM 762 O O . GLY A 1 93 ? 5.108 -11.900 -15.708 1.00 91.62 93 GLY A O 1
ATOM 763 N N . PHE A 1 94 ? 4.345 -9.901 -15.018 1.00 93.44 94 PHE A N 1
ATOM 764 C CA . PHE A 1 94 ? 5.474 -9.587 -14.146 1.00 93.44 94 PHE A CA 1
ATOM 765 C C . PHE A 1 94 ? 5.120 -9.643 -12.663 1.00 93.44 94 PHE A C 1
ATOM 767 O O . PHE A 1 94 ? 4.002 -9.332 -12.259 1.00 93.44 94 PHE A O 1
ATOM 774 N N . TYR A 1 95 ? 6.122 -9.928 -11.835 1.00 94.12 95 TYR A N 1
ATOM 775 C CA . TYR A 1 95 ? 6.017 -9.908 -10.380 1.00 94.12 95 TYR A CA 1
ATOM 776 C C . TYR A 1 95 ? 7.008 -8.912 -9.761 1.00 94.12 95 TYR A C 1
ATOM 778 O O . TYR A 1 95 ? 8.221 -9.033 -9.928 1.00 94.12 95 TYR A O 1
ATOM 786 N N . PHE A 1 96 ? 6.504 -7.926 -9.010 1.00 95.50 96 PHE A N 1
ATOM 787 C CA . PHE A 1 96 ? 7.335 -6.888 -8.388 1.00 95.50 96 PHE A CA 1
ATOM 788 C C . PHE A 1 96 ? 7.958 -7.371 -7.066 1.00 95.50 96 PHE A C 1
ATOM 790 O O . PHE A 1 96 ? 7.448 -7.109 -5.971 1.00 95.50 96 PHE A O 1
ATOM 797 N N . ALA A 1 97 ? 9.092 -8.062 -7.169 1.00 95.06 97 ALA A N 1
ATOM 798 C CA . ALA A 1 97 ? 9.669 -8.859 -6.090 1.00 95.06 97 ALA A CA 1
ATOM 799 C C . ALA A 1 97 ? 10.135 -8.047 -4.871 1.00 95.06 97 ALA A C 1
ATOM 801 O O . ALA A 1 97 ? 10.009 -8.506 -3.738 1.00 95.06 97 ALA A O 1
ATOM 802 N N . ASN A 1 98 ? 10.654 -6.830 -5.072 1.00 95.88 98 ASN A N 1
ATOM 803 C CA . ASN A 1 98 ? 11.139 -5.971 -3.984 1.00 95.88 98 ASN A CA 1
ATOM 804 C C . ASN A 1 98 ? 10.203 -4.791 -3.664 1.00 95.88 98 ASN A C 1
ATOM 806 O O . ASN A 1 98 ? 10.663 -3.797 -3.092 1.00 95.88 98 ASN A O 1
ATOM 810 N N . SER A 1 99 ? 8.913 -4.898 -4.004 1.00 95.31 99 SER A N 1
ATOM 811 C CA . SER A 1 99 ? 7.914 -3.819 -3.908 1.00 95.31 99 SER A CA 1
ATOM 812 C C . SER A 1 99 ? 7.953 -3.050 -2.583 1.00 95.31 99 SER A C 1
ATOM 814 O O . SER A 1 99 ? 8.150 -1.833 -2.581 1.00 95.31 99 SER A O 1
ATOM 816 N N . SER A 1 100 ? 7.873 -3.736 -1.440 1.00 94.88 100 SER A N 1
ATOM 817 C CA . SER A 1 100 ? 7.877 -3.079 -0.126 1.00 94.88 100 SER A CA 1
ATOM 818 C C . SER A 1 100 ? 9.167 -2.315 0.163 1.00 94.88 100 SER A C 1
ATOM 820 O O . SER A 1 100 ? 9.114 -1.229 0.738 1.00 94.88 100 SER A O 1
ATOM 822 N N . LYS A 1 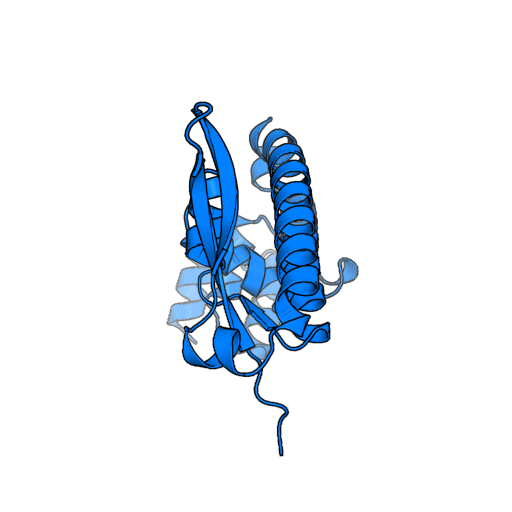101 ? 10.328 -2.842 -0.250 1.00 96.00 101 LYS A N 1
ATOM 823 C CA . LYS A 1 101 ? 11.637 -2.201 -0.043 1.00 96.00 101 LYS A CA 1
ATOM 824 C C . LYS A 1 101 ? 11.821 -0.999 -0.970 1.00 96.00 101 LYS A C 1
ATOM 826 O O . LYS A 1 101 ? 12.221 0.066 -0.503 1.00 96.00 101 LYS A O 1
ATOM 831 N N . ALA A 1 102 ? 11.517 -1.161 -2.257 1.00 96.75 102 ALA A N 1
ATOM 832 C CA . ALA A 1 102 ? 11.649 -0.105 -3.257 1.00 96.75 102 ALA A CA 1
ATOM 833 C C . ALA A 1 102 ? 10.730 1.079 -2.930 1.00 96.75 102 ALA A C 1
ATOM 835 O O . ALA A 1 102 ? 11.199 2.206 -2.773 1.00 96.75 102 ALA A O 1
ATOM 836 N N . VAL A 1 103 ? 9.443 0.812 -2.699 1.00 97.38 103 VAL A N 1
ATOM 837 C CA . VAL A 1 103 ? 8.474 1.870 -2.402 1.00 97.38 103 VAL A CA 1
ATOM 838 C C . VAL A 1 103 ? 8.768 2.535 -1.054 1.00 97.38 103 VAL A C 1
ATOM 840 O O . VAL A 1 103 ? 8.663 3.755 -0.938 1.00 97.38 103 VAL A O 1
ATOM 843 N N . SER A 1 104 ? 9.183 1.768 -0.038 1.00 97.56 104 SER A N 1
ATOM 844 C CA . SER A 1 104 ? 9.585 2.319 1.265 1.00 97.56 104 SER A CA 1
ATOM 845 C C . SER A 1 104 ? 10.708 3.350 1.127 1.00 97.56 104 SER A C 1
ATOM 847 O O . SER A 1 104 ? 10.574 4.466 1.640 1.00 97.56 104 SER A O 1
ATOM 849 N N . ARG A 1 105 ? 11.771 3.004 0.387 1.00 96.81 105 ARG A N 1
ATOM 850 C CA . ARG A 1 105 ? 12.890 3.904 0.068 1.00 96.81 105 ARG A CA 1
ATOM 851 C C . ARG A 1 105 ? 12.395 5.166 -0.639 1.00 96.81 105 ARG A C 1
ATOM 853 O O . ARG A 1 105 ? 12.763 6.269 -0.247 1.00 96.81 105 ARG A O 1
ATOM 860 N N . ASP A 1 106 ? 11.552 5.010 -1.655 1.00 96.69 106 ASP A N 1
ATOM 861 C CA . ASP A 1 106 ? 11.212 6.104 -2.573 1.00 96.69 106 ASP A CA 1
ATOM 862 C C . ASP A 1 106 ? 10.135 7.059 -2.033 1.00 96.69 106 ASP A C 1
ATOM 864 O O . ASP A 1 106 ? 10.077 8.227 -2.434 1.00 96.69 106 ASP A O 1
ATOM 868 N N . LEU A 1 107 ? 9.306 6.588 -1.097 1.00 96.06 107 LEU A N 1
ATOM 869 C CA . LEU A 1 107 ? 8.289 7.388 -0.406 1.00 96.06 107 LEU A CA 1
ATOM 870 C C . LEU A 1 107 ? 8.727 7.888 0.980 1.00 96.06 107 LEU A C 1
ATOM 872 O O . LEU A 1 107 ? 8.045 8.739 1.560 1.00 96.06 107 LEU A O 1
ATOM 876 N N . GLY A 1 108 ? 9.831 7.373 1.529 1.00 95.56 108 GLY A N 1
ATOM 877 C CA . GLY A 1 108 ? 10.302 7.729 2.870 1.00 95.56 108 GLY A CA 1
ATOM 878 C C . GLY A 1 108 ? 9.328 7.305 3.976 1.00 95.56 108 GLY A C 1
ATOM 879 O O . GLY A 1 108 ? 9.103 8.048 4.932 1.00 95.56 108 GLY A O 1
ATOM 880 N N . ILE A 1 109 ? 8.695 6.139 3.824 1.00 94.94 109 ILE A N 1
ATOM 881 C CA . ILE A 1 109 ? 7.842 5.505 4.844 1.00 94.94 109 ILE A CA 1
ATOM 882 C C . ILE A 1 109 ? 8.301 4.068 5.065 1.00 94.94 109 ILE A C 1
ATOM 884 O O . ILE A 1 109 ? 8.910 3.480 4.180 1.00 94.94 109 ILE A O 1
ATOM 888 N N . SER A 1 110 ? 8.043 3.485 6.235 1.00 96.69 110 SER A N 1
ATOM 889 C CA . SER A 1 110 ? 8.578 2.154 6.549 1.00 96.69 110 SER A CA 1
ATOM 890 C C . SER A 1 110 ? 7.969 1.053 5.674 1.00 96.69 110 SER A C 1
ATOM 892 O O . SER A 1 110 ? 6.782 1.093 5.346 1.00 96.69 110 SER A O 1
ATOM 894 N N . ALA A 1 111 ? 8.753 0.016 5.365 1.00 96.50 111 ALA A N 1
ATOM 895 C CA . ALA A 1 111 ? 8.275 -1.160 4.633 1.00 96.50 111 ALA A CA 1
ATOM 896 C C . ALA A 1 111 ? 7.060 -1.815 5.313 1.00 96.50 111 ALA A C 1
ATOM 898 O O . ALA A 1 111 ? 6.141 -2.269 4.640 1.00 96.50 111 ALA A O 1
ATOM 899 N N . ARG A 1 112 ? 6.988 -1.771 6.652 1.00 96.00 112 ARG A N 1
ATOM 900 C CA . ARG A 1 112 ? 5.807 -2.215 7.405 1.00 96.00 112 ARG A CA 1
ATOM 901 C C . ARG A 1 112 ? 4.552 -1.402 7.064 1.00 96.00 112 ARG A C 1
ATOM 903 O O . ARG A 1 112 ? 3.481 -1.984 6.957 1.00 96.00 112 ARG A O 1
ATOM 910 N N . GLN A 1 113 ? 4.656 -0.080 6.893 1.00 95.75 113 GLN A N 1
ATOM 911 C CA . GLN A 1 113 ? 3.517 0.730 6.437 1.00 95.75 113 GLN A CA 1
ATOM 912 C C . GLN A 1 113 ? 3.110 0.372 5.005 1.00 95.75 113 GLN A C 1
ATOM 914 O O . GLN A 1 113 ? 1.916 0.309 4.737 1.00 95.75 113 GLN A O 1
ATOM 919 N N . ILE A 1 114 ? 4.069 0.092 4.113 1.00 97.56 114 ILE A N 1
ATOM 920 C CA . ILE A 1 114 ? 3.762 -0.383 2.754 1.00 97.56 114 ILE A CA 1
ATOM 921 C C . ILE A 1 114 ? 3.000 -1.707 2.798 1.00 97.56 114 ILE A C 1
ATOM 923 O O . ILE A 1 114 ? 1.953 -1.819 2.170 1.00 97.56 114 ILE A O 1
ATOM 927 N N . ASN A 1 115 ? 3.466 -2.666 3.601 1.00 96.56 115 ASN A N 1
ATOM 928 C CA . ASN A 1 115 ? 2.786 -3.948 3.772 1.00 96.56 115 ASN A CA 1
ATOM 929 C C . ASN A 1 115 ? 1.357 -3.758 4.291 1.00 96.56 115 ASN A C 1
ATOM 931 O O . ASN A 1 115 ? 0.439 -4.336 3.728 1.00 96.56 115 ASN A O 1
ATOM 935 N N . TYR A 1 116 ? 1.141 -2.896 5.292 1.00 97.75 116 TYR A N 1
ATOM 936 C CA . TYR A 1 116 ? -0.219 -2.600 5.751 1.00 97.75 116 TYR A CA 1
ATOM 937 C C . TYR A 1 116 ? -1.100 -1.997 4.657 1.00 97.75 116 TYR A C 1
ATOM 939 O O . TYR A 1 116 ? -2.267 -2.345 4.595 1.00 97.75 116 TYR A O 1
ATOM 947 N N . LEU A 1 117 ? -0.582 -1.111 3.803 1.00 97.88 117 LEU A N 1
ATOM 948 C CA . LEU A 1 117 ? -1.365 -0.552 2.695 1.00 97.88 117 LEU A CA 1
ATOM 949 C C . LEU A 1 117 ? -1.734 -1.632 1.666 1.00 97.88 117 LEU A C 1
ATOM 951 O O . LEU A 1 117 ? -2.880 -1.682 1.233 1.00 97.88 117 LEU A O 1
ATOM 955 N N . ILE A 1 118 ? -0.794 -2.514 1.311 1.00 96.38 118 ILE A N 1
ATOM 956 C CA . ILE A 1 118 ? -1.046 -3.634 0.389 1.00 96.38 118 ILE A CA 1
ATOM 957 C C . ILE A 1 118 ? -2.083 -4.600 0.974 1.00 96.38 118 ILE A C 1
ATOM 959 O O . ILE A 1 118 ? -3.023 -4.982 0.284 1.00 96.38 118 ILE A O 1
ATOM 963 N N . GLU A 1 119 ? -1.947 -4.974 2.244 1.00 96.56 119 GLU A N 1
ATOM 964 C CA . GLU A 1 119 ? -2.930 -5.835 2.904 1.00 96.56 119 GLU A CA 1
ATOM 965 C C . GLU A 1 119 ? -4.286 -5.134 3.036 1.00 96.56 119 GLU A C 1
ATOM 967 O O . GLU A 1 119 ? -5.322 -5.746 2.798 1.00 96.56 119 GLU A O 1
ATOM 972 N N . PHE A 1 120 ? -4.302 -3.824 3.298 1.00 97.88 120 PHE A N 1
ATOM 973 C CA . PHE A 1 120 ? -5.537 -3.059 3.438 1.00 97.88 120 PHE A CA 1
ATOM 974 C C . PHE A 1 120 ? -6.413 -3.106 2.185 1.00 97.88 120 PHE A C 1
ATOM 976 O O . PHE A 1 120 ? -7.604 -3.379 2.290 1.00 97.88 120 PHE A O 1
ATOM 983 N N . ILE A 1 121 ? -5.839 -2.901 1.000 1.00 97.31 121 ILE A N 1
ATOM 984 C CA . ILE A 1 121 ? -6.600 -2.965 -0.258 1.00 97.31 121 ILE A CA 1
ATOM 985 C C . ILE A 1 121 ? -6.940 -4.401 -0.676 1.00 97.31 121 ILE A C 1
ATOM 987 O O . ILE A 1 121 ? -7.929 -4.615 -1.367 1.00 97.31 121 ILE A O 1
ATOM 991 N N . ARG A 1 122 ? -6.170 -5.404 -0.235 1.00 95.25 122 ARG A N 1
ATOM 992 C CA . ARG A 1 122 ? -6.528 -6.818 -0.430 1.00 95.25 122 ARG A CA 1
ATOM 993 C C . ARG A 1 122 ? -7.719 -7.228 0.433 1.00 95.25 122 ARG A C 1
ATOM 995 O O . ARG A 1 122 ? -8.574 -7.967 -0.040 1.00 95.25 122 ARG A O 1
ATOM 1002 N N . THR A 1 123 ? -7.778 -6.753 1.678 1.00 96.44 123 THR A N 1
ATOM 1003 C CA . THR A 1 123 ? -8.888 -7.026 2.606 1.00 96.44 123 THR A CA 1
ATOM 1004 C C . THR A 1 123 ? -10.134 -6.200 2.276 1.00 96.44 123 THR A C 1
ATOM 1006 O O . THR A 1 123 ? -11.244 -6.717 2.346 1.00 96.44 123 THR A O 1
ATOM 1009 N N . PHE A 1 124 ? -9.963 -4.935 1.883 1.00 96.94 124 PHE A N 1
ATOM 1010 C CA . PHE A 1 124 ? -11.050 -4.006 1.555 1.00 96.94 124 PHE A CA 1
ATOM 1011 C C . PHE A 1 124 ? -10.887 -3.487 0.115 1.00 96.94 124 PHE A C 1
ATOM 1013 O O . PHE A 1 124 ? -10.515 -2.325 -0.081 1.00 96.94 124 PHE A O 1
ATOM 1020 N N . PRO A 1 125 ? -11.110 -4.332 -0.910 1.00 96.56 125 PRO A N 1
ATOM 1021 C CA . PRO A 1 125 ? -10.881 -3.975 -2.313 1.00 96.56 125 PRO A CA 1
ATOM 1022 C C . PRO A 1 125 ? -11.773 -2.845 -2.826 1.00 96.56 125 PRO A C 1
ATOM 1024 O O . PRO A 1 125 ? -11.404 -2.166 -3.782 1.00 96.56 125 PRO A O 1
ATOM 1027 N N . GLU A 1 126 ? -12.929 -2.617 -2.205 1.00 97.06 126 GLU A N 1
ATOM 1028 C CA . GLU A 1 126 ? -13.848 -1.553 -2.587 1.00 97.06 126 GLU A CA 1
ATOM 1029 C C . GLU A 1 126 ? -13.920 -0.465 -1.515 1.00 97.06 126 GLU A C 1
ATOM 1031 O O . GLU A 1 126 ? -14.070 -0.743 -0.326 1.00 97.06 126 GLU A O 1
ATOM 1036 N N . LYS A 1 127 ? -13.929 0.805 -1.944 1.00 96.69 127 LYS A N 1
ATOM 1037 C CA . LYS A 1 127 ? -14.025 1.964 -1.041 1.00 96.69 127 LYS A CA 1
ATOM 1038 C C . LYS A 1 127 ? -15.215 1.873 -0.076 1.00 96.69 127 LYS A C 1
ATOM 1040 O O . LYS A 1 127 ? -15.104 2.311 1.062 1.00 96.69 127 LYS A O 1
ATOM 1045 N N . LYS A 1 128 ? -16.339 1.293 -0.515 1.00 96.31 128 LYS A N 1
ATOM 1046 C CA . LYS A 1 128 ? -17.565 1.142 0.290 1.00 96.31 128 LYS A CA 1
ATOM 1047 C C . LYS A 1 128 ? -17.407 0.203 1.495 1.00 96.31 128 LYS A C 1
ATOM 1049 O O . LYS A 1 128 ? -18.250 0.216 2.379 1.00 96.31 128 LYS A O 1
ATOM 1054 N N . GLN A 1 129 ? -16.344 -0.602 1.527 1.00 96.06 129 GLN A N 1
ATOM 1055 C CA . GLN A 1 129 ? -16.016 -1.496 2.641 1.00 96.06 129 GLN A CA 1
ATOM 1056 C C . GLN A 1 129 ? -15.160 -0.800 3.716 1.00 96.06 129 GLN A C 1
ATOM 1058 O O . GLN A 1 129 ? -14.826 -1.408 4.733 1.00 96.06 129 GLN A O 1
ATOM 1063 N N . VAL A 1 130 ? -14.775 0.462 3.494 1.00 97.69 130 VAL A N 1
ATOM 1064 C CA . VAL A 1 130 ? -13.983 1.255 4.437 1.00 97.69 130 VAL A CA 1
ATOM 1065 C C . VAL A 1 130 ? -14.890 2.184 5.235 1.00 97.69 130 VAL A C 1
ATOM 1067 O O . VAL A 1 130 ? -15.525 3.080 4.684 1.00 97.69 130 VAL A O 1
ATOM 1070 N N . TYR A 1 131 ? -14.886 1.998 6.550 1.00 96.88 131 TYR A N 1
ATOM 1071 C CA . TYR A 1 131 ? -15.633 2.788 7.520 1.00 96.88 131 TYR A CA 1
ATOM 1072 C C . TYR A 1 131 ? -14.785 3.970 7.986 1.00 96.88 131 TYR A C 1
ATOM 1074 O O . TYR A 1 131 ? -13.690 3.790 8.527 1.00 96.88 131 TYR A O 1
ATOM 1082 N N . GLN A 1 132 ? -15.280 5.190 7.782 1.00 95.62 132 GLN A N 1
ATOM 1083 C CA . GLN A 1 132 ? -14.555 6.418 8.123 1.00 95.62 132 GLN A CA 1
ATOM 1084 C C . GLN A 1 132 ? -14.422 6.617 9.644 1.00 95.62 132 GLN A C 1
ATOM 1086 O O . GLN A 1 132 ? -13.492 7.270 10.118 1.00 95.62 132 GLN A O 1
ATOM 1091 N N . GLU A 1 133 ? -15.325 6.008 10.407 1.00 94.12 133 GLU A N 1
ATOM 1092 C CA . GLU A 1 133 ? -15.388 5.988 11.866 1.00 94.12 133 GLU A CA 1
ATOM 1093 C C . GLU A 1 133 ? -14.240 5.172 12.485 1.00 94.12 133 GLU A C 1
ATOM 1095 O O . GLU A 1 133 ? -13.867 5.367 13.647 1.00 94.12 133 GLU A O 1
ATOM 1100 N N . ILE A 1 134 ? -13.644 4.261 11.708 1.00 96.38 134 ILE A N 1
ATOM 1101 C CA . ILE A 1 134 ? -12.542 3.409 12.147 1.00 96.38 134 ILE A CA 1
ATOM 1102 C C . ILE A 1 134 ? -11.219 4.069 11.757 1.00 96.38 134 ILE A C 1
ATOM 1104 O O . ILE A 1 134 ? -10.822 4.106 10.597 1.00 96.38 134 ILE A O 1
ATOM 1108 N N . SER A 1 135 ? -10.485 4.575 12.747 1.00 95.12 135 SER A N 1
ATOM 1109 C CA . SER A 1 135 ? -9.183 5.196 12.492 1.00 95.12 135 SER A CA 1
ATOM 1110 C C . SER A 1 135 ? -8.168 4.209 11.903 1.00 95.12 135 SER A C 1
ATOM 1112 O O . SER A 1 135 ? -8.186 3.009 12.194 1.00 95.12 135 SER A O 1
ATOM 1114 N N . TRP A 1 136 ? -7.205 4.727 11.133 1.00 96.12 136 TRP A N 1
ATOM 1115 C CA . TRP A 1 136 ? -6.142 3.913 10.526 1.00 96.12 136 TRP A CA 1
ATOM 1116 C C . TRP A 1 136 ? -5.392 3.020 11.528 1.00 96.12 136 TRP A C 1
ATOM 1118 O O . TRP A 1 136 ? -4.999 1.897 11.214 1.00 96.12 136 TRP A O 1
ATOM 1128 N N . ASP A 1 137 ? -5.193 3.494 12.759 1.00 94.81 137 ASP A N 1
ATOM 1129 C CA . ASP A 1 137 ? -4.515 2.699 13.778 1.00 94.81 137 ASP A CA 1
ATOM 1130 C C . ASP A 1 137 ? -5.312 1.467 14.209 1.00 94.81 137 ASP A C 1
ATOM 1132 O O . ASP A 1 137 ? -4.699 0.437 14.477 1.00 94.81 137 ASP A O 1
ATOM 1136 N N . LYS A 1 138 ? -6.648 1.547 14.233 1.00 96.75 138 LYS A N 1
ATOM 1137 C CA . LYS A 1 138 ? -7.514 0.388 14.480 1.00 96.75 138 LYS A CA 1
ATOM 1138 C C . LYS A 1 138 ? -7.503 -0.563 13.289 1.00 96.75 138 LYS A C 1
ATOM 1140 O O . LYS A 1 138 ? -7.381 -1.765 13.492 1.00 96.75 138 LYS A O 1
ATOM 1145 N N . TYR A 1 139 ? -7.524 -0.033 12.063 1.00 97.69 139 TYR A N 1
ATOM 1146 C CA . TYR A 1 139 ? -7.386 -0.850 10.855 1.00 97.69 139 TYR A CA 1
ATOM 1147 C C . TYR A 1 139 ? -6.118 -1.700 10.857 1.00 97.69 139 TYR A C 1
ATOM 1149 O O . TYR A 1 139 ? -6.194 -2.882 10.549 1.00 97.69 139 TYR A O 1
ATOM 1157 N N . LYS A 1 140 ? -4.969 -1.170 11.291 1.00 96.44 140 LYS A N 1
ATOM 1158 C CA . LYS A 1 140 ? -3.751 -1.990 11.426 1.00 96.44 140 LYS A CA 1
ATOM 1159 C C . LYS A 1 140 ? -3.926 -3.166 12.393 1.00 96.44 140 LYS A C 1
ATOM 1161 O O . LYS A 1 140 ? -3.450 -4.255 12.102 1.00 96.44 140 LYS A O 1
ATOM 1166 N N . GLU A 1 141 ? -4.618 -2.969 13.516 1.00 97.00 141 GLU A N 1
ATOM 1167 C CA . GLU A 1 141 ? -4.873 -4.058 14.470 1.00 97.00 141 GLU A CA 1
ATOM 1168 C C . GLU A 1 141 ? -5.838 -5.113 13.898 1.00 97.00 141 GLU A C 1
ATOM 1170 O O . GLU A 1 141 ? -5.660 -6.297 14.197 1.00 97.00 141 GLU A O 1
ATOM 1175 N N . ILE A 1 142 ? -6.811 -4.687 13.075 1.00 96.75 142 ILE A N 1
ATOM 1176 C CA . ILE A 1 142 ? -7.733 -5.558 12.322 1.00 96.75 142 ILE A CA 1
ATOM 1177 C C . ILE A 1 142 ? -6.964 -6.369 11.271 1.00 96.75 142 ILE A C 1
ATOM 1179 O O . ILE A 1 142 ? -7.133 -7.579 11.201 1.00 96.75 142 ILE A O 1
ATOM 1183 N N . LEU A 1 143 ? -6.081 -5.733 10.495 1.00 96.56 143 LEU A N 1
ATOM 1184 C CA . LEU A 1 143 ? -5.281 -6.397 9.455 1.00 96.56 143 LEU A CA 1
ATOM 1185 C C . LEU A 1 143 ? -4.303 -7.433 10.024 1.00 96.56 143 LEU A C 1
ATOM 1187 O O . LEU A 1 143 ? -3.950 -8.392 9.349 1.00 96.56 143 LEU A O 1
ATOM 1191 N N . ASP A 1 144 ? -3.897 -7.280 11.284 1.00 95.25 144 ASP A N 1
ATOM 1192 C CA . ASP A 1 144 ? -3.095 -8.279 11.994 1.00 95.25 144 ASP A CA 1
ATOM 1193 C C . ASP A 1 144 ? -3.913 -9.542 12.385 1.00 95.25 144 ASP A C 1
ATOM 1195 O O . ASP A 1 144 ? -3.357 -10.475 12.966 1.00 95.25 144 ASP A O 1
ATOM 1199 N N . ILE A 1 145 ? -5.229 -9.585 12.131 1.00 94.56 145 ILE A N 1
ATOM 1200 C CA . ILE A 1 145 ? -6.097 -10.754 12.355 1.00 94.56 145 ILE A CA 1
ATOM 1201 C C . ILE A 1 145 ? -6.163 -11.572 11.065 1.00 94.56 145 ILE A C 1
ATOM 1203 O O . ILE A 1 145 ? -6.628 -11.079 10.046 1.00 94.56 145 ILE A O 1
ATOM 1207 N N . LYS A 1 146 ? -5.747 -12.843 11.106 1.00 89.44 146 LYS A N 1
ATOM 1208 C CA . LYS A 1 146 ? -5.729 -13.715 9.913 1.00 89.44 146 LYS A CA 1
ATOM 1209 C C . LYS A 1 146 ? -7.108 -14.249 9.506 1.00 89.44 146 LYS A C 1
ATOM 1211 O O . LYS A 1 146 ? -7.306 -14.607 8.352 1.00 89.44 146 LYS A O 1
ATOM 1216 N N . ASN A 1 147 ? -8.038 -14.357 10.453 1.00 93.25 147 ASN A N 1
ATOM 1217 C CA . ASN A 1 147 ? -9.372 -14.908 10.223 1.00 93.25 147 ASN A CA 1
ATOM 1218 C C . ASN A 1 147 ? -10.345 -13.792 9.805 1.00 93.25 147 ASN A C 1
ATOM 1220 O O . ASN A 1 147 ? -10.622 -12.895 10.601 1.00 93.25 147 ASN A O 1
ATOM 1224 N N . SER A 1 148 ? -10.886 -13.866 8.585 1.00 92.69 148 SER A N 1
ATOM 1225 C CA . SER A 1 148 ? -11.803 -12.860 8.027 1.00 92.69 148 SER A CA 1
ATOM 1226 C C . SER A 1 148 ? -13.091 -12.697 8.839 1.00 92.69 148 SER A C 1
ATOM 1228 O O . SER A 1 148 ? -13.506 -11.577 9.117 1.00 92.69 148 SER A O 1
ATOM 1230 N N . ARG A 1 149 ? -13.681 -13.793 9.326 1.00 94.06 149 ARG A N 1
ATOM 1231 C CA . ARG A 1 149 ? -14.869 -13.735 10.191 1.00 94.06 149 ARG A CA 1
ATOM 1232 C C . ARG A 1 149 ? -14.575 -12.993 11.494 1.00 94.06 149 ARG A C 1
ATOM 1234 O O . ARG A 1 149 ? -15.396 -12.216 11.972 1.00 94.06 149 ARG A O 1
ATOM 1241 N N . LEU A 1 150 ? -13.390 -13.201 12.070 1.00 95.38 150 LEU A N 1
ATOM 1242 C CA . LEU A 1 150 ? -12.981 -12.475 13.272 1.00 95.38 150 LEU A CA 1
ATOM 1243 C C . LEU A 1 150 ? -12.725 -10.986 12.981 1.00 95.38 150 LEU A C 1
ATOM 1245 O O . LEU A 1 150 ? -13.045 -10.148 13.823 1.00 95.38 150 LEU A O 1
ATOM 1249 N N . GLN A 1 151 ? -12.218 -10.637 11.792 1.00 95.75 151 GLN A N 1
ATOM 1250 C CA . GLN A 1 151 ? -12.109 -9.239 11.354 1.00 95.75 151 GLN A CA 1
ATOM 1251 C C . GLN A 1 151 ? -13.485 -8.559 11.306 1.00 95.75 151 GLN A C 1
ATOM 1253 O O . GLN A 1 151 ? -13.643 -7.477 11.869 1.00 95.75 151 GLN A O 1
ATOM 1258 N N . GLU A 1 152 ? -14.486 -9.203 10.700 1.00 95.81 152 GLU A N 1
ATOM 1259 C CA . GLU A 1 152 ? -15.863 -8.687 10.613 1.00 95.81 152 GLU A CA 1
ATOM 1260 C C . GLU A 1 152 ? -16.496 -8.479 11.996 1.00 95.81 152 GLU A C 1
ATOM 1262 O O . GLU A 1 152 ? -17.121 -7.445 12.254 1.00 95.81 152 GLU A O 1
ATOM 1267 N N . ILE A 1 153 ? -16.278 -9.421 12.921 1.00 96.88 153 ILE A N 1
ATOM 1268 C CA . ILE A 1 153 ? -16.729 -9.296 14.314 1.00 96.88 153 ILE A CA 1
ATOM 1269 C C . ILE A 1 153 ? -16.085 -8.074 14.975 1.00 96.88 153 ILE A C 1
ATOM 1271 O O . ILE A 1 153 ? -16.781 -7.277 15.606 1.00 96.88 153 ILE A O 1
ATOM 1275 N N . VAL A 1 154 ? -14.770 -7.894 14.825 1.00 97.06 154 VAL A N 1
ATOM 1276 C CA . VAL A 1 154 ? -14.059 -6.745 15.404 1.00 97.06 154 VAL A CA 1
ATOM 1277 C C . VAL A 1 154 ? -14.559 -5.430 14.813 1.00 97.06 154 VAL A C 1
ATOM 1279 O O . VAL A 1 154 ? -14.796 -4.491 15.569 1.00 97.06 154 VAL A O 1
ATOM 1282 N N . ILE A 1 155 ? -14.766 -5.357 13.496 1.00 97.25 155 ILE A N 1
ATOM 1283 C CA . ILE A 1 155 ? -15.334 -4.177 12.828 1.00 97.25 155 ILE A CA 1
ATOM 1284 C C . ILE A 1 155 ? -16.700 -3.840 13.426 1.00 97.25 155 ILE A C 1
ATOM 1286 O O . ILE A 1 155 ? -16.902 -2.718 13.887 1.00 97.25 155 ILE A O 1
ATOM 1290 N N . THR A 1 156 ? -17.598 -4.823 13.503 1.00 97.56 156 THR A N 1
ATOM 1291 C CA . THR A 1 156 ? -18.948 -4.651 14.063 1.00 97.56 156 THR A CA 1
ATOM 1292 C C . THR A 1 156 ? -18.888 -4.137 15.501 1.00 97.56 156 THR A C 1
ATOM 1294 O O . THR A 1 156 ? -19.563 -3.175 15.858 1.00 97.56 156 THR A O 1
ATOM 1297 N N . LYS A 1 157 ? -18.011 -4.716 16.326 1.00 97.62 157 LYS A N 1
ATOM 1298 C CA . LYS A 1 157 ? -17.803 -4.284 17.712 1.00 97.62 157 LYS A CA 1
ATOM 1299 C C . LYS A 1 157 ? -17.244 -2.867 17.831 1.00 97.62 157 LYS A C 1
ATOM 1301 O O . LYS A 1 157 ? -17.609 -2.145 18.755 1.00 97.62 157 LYS A O 1
ATOM 1306 N N . ILE A 1 158 ? -16.371 -2.442 16.920 1.00 97.31 158 ILE A N 1
ATOM 1307 C CA . ILE A 1 158 ? -15.886 -1.055 16.895 1.00 97.31 158 ILE A CA 1
ATOM 1308 C C . ILE A 1 158 ? -17.031 -0.100 16.542 1.00 97.31 158 ILE A C 1
ATOM 1310 O O . ILE A 1 158 ? -17.180 0.919 17.215 1.00 97.31 158 ILE A O 1
ATOM 1314 N N . LEU A 1 159 ? -17.836 -0.431 15.527 1.00 96.81 159 LEU A N 1
ATOM 1315 C CA . LEU A 1 159 ? -18.957 0.400 15.071 1.00 96.81 159 LEU A CA 1
ATOM 1316 C C . LEU A 1 159 ? -20.059 0.527 16.133 1.00 96.81 159 LEU A C 1
ATOM 1318 O O . LEU A 1 159 ? -20.610 1.608 16.309 1.00 96.81 159 LEU A O 1
ATOM 1322 N N . ASN A 1 160 ? -20.306 -0.534 16.904 1.00 96.88 160 ASN A N 1
ATOM 1323 C CA . ASN A 1 160 ? -21.245 -0.517 18.030 1.00 96.88 160 ASN A CA 1
ATOM 1324 C C . ASN A 1 160 ? -20.692 0.190 19.282 1.00 96.88 160 ASN A C 1
ATOM 1326 O O . ASN A 1 160 ? -21.422 0.402 20.246 1.00 96.88 160 ASN A O 1
ATOM 1330 N N . GLY A 1 161 ? -19.404 0.550 19.299 1.00 95.12 161 GLY A N 1
ATOM 1331 C CA . GLY A 1 161 ? -18.759 1.193 20.445 1.00 95.12 161 GLY A CA 1
ATOM 1332 C C . GLY A 1 161 ? -18.271 0.239 21.543 1.00 95.12 161 GLY A C 1
ATOM 1333 O O . GLY A 1 161 ? -17.776 0.726 22.563 1.00 95.12 161 GLY A O 1
ATOM 1334 N N . ASP A 1 162 ? -18.335 -1.082 21.331 1.00 95.56 162 ASP A N 1
ATOM 1335 C CA . ASP A 1 162 ? -17.811 -2.111 22.247 1.00 95.56 162 ASP A CA 1
ATOM 1336 C C . ASP A 1 162 ? -16.274 -2.077 22.326 1.00 95.56 162 ASP A C 1
ATOM 1338 O O . ASP A 1 162 ? -15.689 -2.352 23.372 1.00 95.56 162 ASP A O 1
ATOM 1342 N N . LEU A 1 163 ? -15.605 -1.758 21.209 1.00 95.75 163 LEU A N 1
ATOM 1343 C CA . LEU A 1 163 ? -14.142 -1.674 21.109 1.00 95.75 163 LEU A CA 1
ATOM 1344 C C . LEU A 1 163 ? -13.715 -0.246 20.747 1.00 95.75 163 LEU A C 1
ATOM 1346 O O . LEU A 1 163 ? -13.697 0.169 19.580 1.00 95.75 163 LEU A O 1
ATOM 1350 N N . LYS A 1 164 ? -13.350 0.535 21.767 1.00 93.19 164 LYS A N 1
ATOM 1351 C CA . LYS A 1 164 ? -13.094 1.976 21.622 1.00 93.19 164 LYS A CA 1
ATOM 1352 C C . LYS A 1 164 ? -11.637 2.284 21.319 1.00 93.19 164 LYS A C 1
ATOM 1354 O O . LYS A 1 164 ? -11.361 3.188 20.526 1.00 93.19 164 LYS A O 1
ATOM 1359 N N . THR A 1 165 ? -10.712 1.535 21.904 1.00 93.56 165 THR A N 1
ATOM 1360 C CA . THR A 1 165 ? -9.267 1.780 21.824 1.00 93.56 165 THR A CA 1
ATOM 1361 C C . THR A 1 165 ? -8.536 0.668 21.070 1.00 93.56 165 THR A C 1
ATOM 1363 O O . THR A 1 165 ? -9.104 -0.375 20.747 1.00 93.56 165 THR A O 1
ATOM 1366 N N . ARG A 1 166 ? -7.252 0.885 20.762 1.00 93.50 166 ARG A N 1
ATOM 1367 C CA . ARG A 1 166 ? -6.402 -0.165 20.174 1.00 93.50 166 ARG A CA 1
ATOM 1368 C C . ARG A 1 166 ? -6.157 -1.288 21.175 1.00 93.50 166 ARG A C 1
ATOM 1370 O O . ARG A 1 166 ? -6.076 -2.452 20.798 1.00 93.50 166 ARG A O 1
ATOM 1377 N N . GLU A 1 167 ? -6.042 -0.930 22.445 1.00 94.38 167 GLU A N 1
ATOM 1378 C CA . GLU A 1 167 ? -5.831 -1.840 23.560 1.00 94.38 167 GLU A CA 1
ATOM 1379 C C . GLU A 1 167 ? -7.021 -2.788 23.720 1.00 94.38 167 GLU A C 1
ATOM 1381 O O . GLU A 1 167 ? -6.803 -3.979 23.933 1.00 94.38 167 GLU A O 1
ATOM 1386 N N . ASP A 1 168 ? -8.250 -2.306 23.521 1.00 94.88 168 ASP A N 1
ATOM 1387 C CA . ASP A 1 168 ? -9.450 -3.153 23.538 1.00 94.88 168 ASP A CA 1
ATOM 1388 C C . ASP A 1 168 ? -9.396 -4.208 22.426 1.00 94.88 168 ASP A C 1
ATOM 1390 O O . ASP A 1 168 ? -9.596 -5.394 22.686 1.00 94.88 168 ASP A O 1
ATOM 1394 N N . ILE A 1 169 ? -9.030 -3.804 21.201 1.00 95.25 169 ILE A N 1
ATOM 1395 C CA . ILE A 1 169 ? -8.879 -4.725 20.062 1.00 95.25 169 ILE A CA 1
ATOM 1396 C C . ILE A 1 169 ? -7.795 -5.768 20.363 1.00 95.25 169 ILE A C 1
ATOM 1398 O O . ILE A 1 169 ? -7.991 -6.960 20.145 1.00 95.25 169 ILE A O 1
ATOM 1402 N N . ARG A 1 170 ? -6.652 -5.345 20.911 1.00 94.31 170 ARG A N 1
ATOM 1403 C CA . ARG A 1 170 ? -5.553 -6.253 21.274 1.00 94.31 170 ARG A CA 1
ATOM 1404 C C . ARG A 1 170 ? -5.932 -7.235 22.372 1.00 94.31 170 ARG A C 1
ATOM 1406 O O . ARG A 1 170 ? -5.511 -8.385 22.305 1.00 94.31 170 ARG A O 1
ATOM 1413 N N . LYS A 1 171 ? -6.693 -6.799 23.379 1.00 94.62 171 LYS A N 1
ATOM 1414 C CA . LYS A 1 171 ? -7.219 -7.682 24.427 1.00 94.62 171 LYS A CA 1
ATOM 1415 C C . LYS A 1 171 ? -8.183 -8.699 23.827 1.00 94.62 171 LYS A C 1
ATOM 1417 O O . LYS A 1 171 ? -8.014 -9.888 24.060 1.00 94.62 171 LYS A O 1
ATOM 1422 N N . PHE A 1 172 ? -9.115 -8.248 22.989 1.00 94.00 172 PHE A N 1
ATOM 1423 C CA . PHE A 1 172 ? -10.064 -9.121 22.302 1.00 94.00 172 PHE A CA 1
ATOM 1424 C C . PHE A 1 172 ? -9.361 -10.198 21.456 1.00 94.00 172 PHE A C 1
ATOM 1426 O O . PHE A 1 172 ? -9.699 -11.375 21.559 1.00 94.00 172 PHE A O 1
ATOM 1433 N N . LYS A 1 173 ? -8.315 -9.815 20.711 1.00 91.88 173 LYS A N 1
ATOM 1434 C CA . LYS A 1 173 ? -7.460 -10.718 19.915 1.00 91.88 173 LYS A CA 1
ATOM 1435 C C . LYS A 1 173 ? -6.666 -11.747 20.721 1.00 91.88 173 LYS A C 1
ATOM 1437 O O . LYS A 1 173 ? -6.140 -12.674 20.134 1.00 91.88 173 LYS A O 1
ATOM 1442 N N . LYS A 1 174 ? -6.451 -11.534 22.022 1.00 90.69 174 LYS A N 1
ATOM 1443 C CA . LYS A 1 174 ? -5.743 -12.506 22.876 1.00 90.69 174 LYS A CA 1
ATOM 1444 C C . LYS A 1 174 ? -6.682 -13.565 23.446 1.00 90.69 174 LYS A C 1
ATOM 1446 O O . LYS A 1 174 ? -6.208 -14.591 23.914 1.00 90.69 174 LYS A O 1
ATOM 1451 N N . LEU A 1 175 ? -7.980 -13.276 23.461 1.00 88.50 175 LEU A N 1
ATOM 1452 C CA . LEU A 1 175 ? -9.015 -14.142 24.021 1.00 88.50 175 LEU A CA 1
ATOM 1453 C C . LEU A 1 175 ? -9.653 -15.061 22.967 1.00 88.50 175 LEU A C 1
ATOM 1455 O O . LEU A 1 175 ? -10.438 -15.925 23.336 1.00 88.50 175 LEU A O 1
ATOM 1459 N N . ASN A 1 176 ? -9.345 -14.851 21.683 1.00 82.50 176 ASN A N 1
ATOM 1460 C CA . ASN A 1 176 ? -9.906 -15.549 20.522 1.00 82.50 176 ASN A CA 1
ATOM 1461 C C . ASN A 1 176 ? -8.801 -15.819 19.501 1.00 82.50 176 ASN A C 1
ATOM 1463 O O . ASN A 1 176 ? -8.929 -16.801 18.742 1.00 82.50 176 ASN A O 1
#

Sequence (176 aa):
MGKSMIPFVINKIKDPDNVERFRVALSFEDAIHQPALSKEMIEIQEAYTKLIEKCKNQLKILKSNRKTRGDPLLKWHLADTLYGFIRLVEKRGFYFANSSKAVSRDLGISARQINYLIEFIRTFPEKKQVYQEISWDKYKEILDIKNSRLQEIVITKILNGDLKTREDIRKFKKLN